Protein AF-A0A3B4UNS8-F1 (afdb_monomer_lite)

Structure (mmCIF, N/CA/C/O backbone):
data_AF-A0A3B4UNS8-F1
#
_entry.id   AF-A0A3B4UNS8-F1
#
loop_
_atom_site.group_PDB
_atom_site.id
_atom_site.type_symbol
_atom_site.label_atom_id
_atom_site.label_alt_id
_atom_site.label_comp_id
_atom_site.label_asym_id
_atom_site.label_entity_id
_atom_site.label_seq_id
_atom_site.pdbx_PDB_ins_code
_atom_site.Cartn_x
_atom_site.Cartn_y
_atom_site.Cartn_z
_atom_site.occupancy
_atom_site.B_iso_or_equiv
_atom_site.auth_seq_id
_atom_site.auth_comp_id
_atom_site.auth_asym_id
_atom_site.auth_atom_id
_atom_site.pdbx_PDB_model_num
ATOM 1 N N . MET A 1 1 ? -65.723 -18.311 67.881 1.00 49.78 1 MET A N 1
ATOM 2 C CA . MET A 1 1 ? -65.190 -17.835 66.588 1.00 49.78 1 MET A CA 1
ATOM 3 C C . MET A 1 1 ? -63.816 -17.260 66.876 1.00 49.78 1 MET A C 1
ATOM 5 O O . MET A 1 1 ? -63.749 -16.107 67.263 1.00 49.78 1 MET A O 1
ATOM 9 N N . ASP A 1 2 ? -62.766 -18.078 66.830 1.00 55.69 2 ASP A N 1
ATOM 10 C CA . ASP A 1 2 ? -61.396 -17.644 67.185 1.00 55.69 2 ASP A CA 1
ATOM 11 C C . ASP A 1 2 ? -60.328 -18.462 66.424 1.00 55.69 2 ASP A C 1
ATOM 13 O O . ASP A 1 2 ? -59.342 -17.928 65.930 1.00 55.69 2 ASP A O 1
ATOM 17 N N . ASP A 1 3 ? -60.639 -19.732 66.152 1.00 54.34 3 ASP A N 1
ATOM 18 C CA . ASP A 1 3 ? -59.772 -20.725 65.492 1.00 54.34 3 ASP A CA 1
ATOM 19 C C . ASP A 1 3 ? -59.241 -20.336 64.088 1.00 54.34 3 ASP A C 1
ATOM 21 O O . ASP A 1 3 ? -58.139 -20.697 63.686 1.00 54.34 3 ASP A O 1
ATOM 25 N N . GLY A 1 4 ? -59.986 -19.526 63.325 1.00 59.34 4 GLY A N 1
ATOM 26 C CA . GLY A 1 4 ? -59.560 -19.084 61.987 1.00 59.34 4 GLY A CA 1
ATOM 27 C C . GLY A 1 4 ? -58.473 -18.002 61.990 1.00 59.34 4 GLY A C 1
ATOM 28 O O . GLY A 1 4 ? -57.798 -17.809 60.980 1.00 59.34 4 GLY A O 1
ATOM 29 N N . ARG A 1 5 ? -58.292 -17.282 63.106 1.00 58.03 5 ARG A N 1
ATOM 30 C CA . ARG A 1 5 ? -57.334 -16.170 63.204 1.00 58.03 5 ARG A CA 1
ATOM 31 C C . ARG A 1 5 ? -55.930 -16.669 63.545 1.00 58.03 5 ARG A C 1
ATOM 33 O O . ARG A 1 5 ? -54.961 -16.161 62.987 1.00 58.03 5 ARG A O 1
ATOM 40 N N . GLU A 1 6 ? -55.832 -17.702 64.379 1.00 58.06 6 GLU A N 1
ATOM 41 C CA . GLU A 1 6 ? -54.557 -18.326 64.758 1.00 58.06 6 GLU A CA 1
ATOM 42 C C . GLU A 1 6 ? -53.919 -19.155 63.633 1.00 58.06 6 GLU A C 1
ATOM 44 O O . GLU A 1 6 ? -52.693 -19.265 63.548 1.00 58.06 6 GLU A O 1
ATOM 49 N N . ALA A 1 7 ? -54.728 -19.700 62.721 1.00 63.75 7 ALA A N 1
ATOM 50 C CA . ALA A 1 7 ? -54.227 -20.397 61.540 1.00 63.75 7 ALA A CA 1
ATOM 51 C C . ALA A 1 7 ? -53.515 -19.440 60.561 1.00 63.75 7 ALA A C 1
ATOM 53 O O . ALA A 1 7 ? -52.458 -19.776 60.025 1.00 63.75 7 ALA A O 1
ATOM 54 N N . SER A 1 8 ? -54.052 -18.227 60.371 1.00 66.06 8 SER A N 1
ATOM 55 C CA . SER A 1 8 ? -53.444 -17.198 59.513 1.00 66.06 8 SER A CA 1
ATOM 56 C C . SER A 1 8 ? -52.184 -16.572 60.112 1.00 66.06 8 SER A C 1
ATOM 58 O O . SER A 1 8 ? -51.258 -16.236 59.373 1.00 66.06 8 SER A O 1
ATOM 60 N N . THR A 1 9 ? -52.106 -16.415 61.435 1.00 69.88 9 THR A N 1
ATOM 61 C CA . THR A 1 9 ? -50.877 -15.921 62.079 1.00 69.88 9 THR A CA 1
ATOM 62 C C . THR A 1 9 ? -49.772 -16.975 62.038 1.00 69.88 9 THR A C 1
ATOM 64 O O . THR A 1 9 ? -48.628 -16.644 61.736 1.00 69.88 9 THR A O 1
ATOM 67 N N . ASN A 1 10 ? -50.108 -18.256 62.216 1.00 72.94 10 ASN A N 1
ATOM 68 C CA . ASN A 1 10 ? -49.151 -19.354 62.074 1.00 72.94 10 ASN A CA 1
ATOM 69 C C . ASN A 1 10 ? -48.628 -19.540 60.644 1.00 72.94 10 ASN A C 1
ATOM 71 O O . ASN A 1 10 ? -47.501 -19.997 60.475 1.00 72.94 10 ASN A O 1
ATOM 75 N N . SER A 1 11 ? -49.407 -19.217 59.606 1.00 74.12 11 SER A N 1
ATOM 76 C CA . SER A 1 11 ? -48.899 -19.273 58.228 1.00 74.12 11 SER A CA 1
ATOM 77 C C . SER A 1 11 ? -47.894 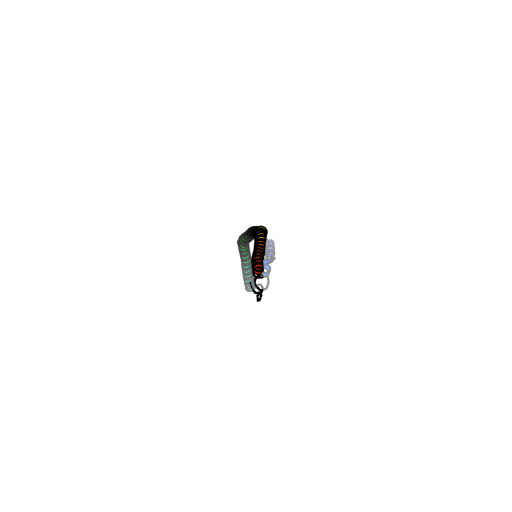-18.165 57.927 1.00 74.12 11 SER A C 1
ATOM 79 O O . SER A 1 11 ? -46.945 -18.406 57.192 1.00 74.12 11 SER A O 1
ATOM 81 N N . LEU A 1 12 ? -48.075 -16.977 58.518 1.00 72.56 12 LEU A N 1
ATOM 82 C CA . LEU A 1 12 ? -47.155 -15.851 58.347 1.00 72.56 12 LEU A CA 1
ATOM 83 C C . LEU A 1 12 ? -45.798 -16.143 59.005 1.00 72.56 12 LEU A C 1
ATOM 85 O O . LEU A 1 12 ? -44.759 -15.885 58.421 1.00 72.56 12 LEU A O 1
ATOM 89 N N . LEU A 1 13 ? -45.807 -16.748 60.196 1.00 72.25 13 LEU A N 1
ATOM 90 C CA . LEU A 1 13 ? -44.595 -17.085 60.955 1.00 72.25 13 LEU A CA 1
ATOM 91 C C . LEU A 1 13 ? -43.793 -18.266 60.377 1.00 72.25 13 LEU A C 1
ATOM 93 O O . LEU A 1 13 ? -42.712 -18.565 60.871 1.00 72.25 13 LEU A O 1
ATOM 97 N N . LYS A 1 14 ? -44.310 -18.949 59.350 1.00 75.31 14 LYS A N 1
ATOM 98 C CA . LYS A 1 14 ? -43.598 -20.017 58.626 1.00 75.31 14 LYS A CA 1
ATOM 99 C C . LYS A 1 14 ? -42.805 -19.507 57.425 1.00 75.31 14 LYS A C 1
ATOM 101 O O . LYS A 1 14 ? -42.141 -20.305 56.770 1.00 75.31 14 LYS A O 1
ATOM 106 N N . ASP A 1 15 ? -42.915 -18.223 57.112 1.00 78.25 15 ASP A N 1
ATOM 107 C CA . ASP A 1 15 ? -42.160 -17.610 56.030 1.00 78.25 15 ASP A CA 1
ATOM 108 C C . ASP A 1 15 ? -40.673 -17.516 56.419 1.00 78.25 15 ASP A C 1
ATOM 110 O O . ASP A 1 15 ? -40.339 -17.114 57.539 1.00 78.25 15 ASP A O 1
ATOM 114 N N . GLU A 1 16 ? -39.782 -17.894 55.497 1.00 76.50 16 GLU A N 1
ATOM 115 C CA . GLU A 1 16 ? -38.325 -17.872 55.689 1.00 76.50 16 GLU A CA 1
ATOM 116 C C . GLU A 1 16 ? -37.812 -16.479 56.079 1.00 76.50 16 GLU A C 1
ATOM 118 O O . GLU A 1 16 ? -36.810 -16.367 56.773 1.00 76.50 16 GLU A O 1
ATOM 123 N N . CYS A 1 17 ? -38.512 -15.398 55.716 1.00 77.31 17 CYS A N 1
ATOM 124 C CA . CYS A 1 17 ? -38.094 -14.052 56.118 1.00 77.31 17 CYS A CA 1
ATOM 125 C C . CYS A 1 17 ? -38.232 -13.766 57.627 1.00 77.31 17 CYS A C 1
ATOM 127 O O . CYS A 1 17 ? -37.624 -12.813 58.118 1.00 77.31 17 CYS A O 1
ATOM 129 N N . TYR A 1 18 ? -39.009 -14.569 58.367 1.00 78.50 18 TYR A N 1
ATOM 130 C CA . TYR A 1 18 ? -39.204 -14.409 59.811 1.00 78.50 18 TYR A CA 1
ATOM 131 C C . TYR A 1 18 ? -38.395 -15.399 60.654 1.00 78.50 18 TYR A C 1
ATOM 133 O O . TYR A 1 18 ? -38.378 -15.260 61.877 1.00 78.50 18 TYR A O 1
ATOM 141 N N . THR A 1 19 ? -37.699 -16.368 60.047 1.00 80.50 19 THR A N 1
ATOM 142 C CA . THR A 1 19 ? -36.975 -17.417 60.789 1.00 80.50 19 THR A CA 1
ATOM 143 C C . THR A 1 19 ? -35.894 -16.844 61.693 1.00 80.50 19 THR A C 1
ATOM 145 O O . THR A 1 19 ? -35.746 -17.293 62.828 1.00 80.50 19 THR A O 1
ATOM 148 N N . ASP A 1 20 ? -35.207 -15.799 61.232 1.00 79.19 20 ASP A N 1
ATOM 149 C CA . ASP A 1 20 ? -34.145 -15.134 61.990 1.00 79.19 20 ASP A CA 1
ATOM 150 C C . ASP A 1 20 ? -34.704 -14.387 63.212 1.00 79.19 20 ASP A C 1
ATOM 152 O O . ASP A 1 20 ? -34.059 -14.333 64.254 1.00 79.19 20 ASP A O 1
ATOM 156 N N . PHE A 1 21 ? -35.933 -13.866 63.119 1.00 81.62 21 PHE A N 1
ATOM 157 C CA . PHE A 1 21 ? -36.623 -13.162 64.209 1.00 81.62 21 PHE A CA 1
ATOM 158 C C . PHE A 1 21 ? -37.288 -14.109 65.218 1.00 81.62 21 PHE A C 1
ATOM 160 O O . PHE A 1 21 ? -37.622 -13.690 66.326 1.00 81.62 21 PHE A O 1
ATOM 167 N N . LEU A 1 22 ? -37.511 -15.368 64.831 1.00 82.19 22 LEU A N 1
ATOM 168 C CA . LEU A 1 22 ? -38.120 -16.409 65.664 1.00 82.19 22 LEU A CA 1
ATOM 169 C C . LEU A 1 22 ? -37.078 -17.257 66.411 1.00 82.19 22 LEU A C 1
ATOM 171 O O . LEU A 1 22 ? -37.453 -18.118 67.211 1.00 82.19 22 LEU A O 1
ATOM 175 N N . ALA A 1 23 ? -35.785 -17.011 66.180 1.00 81.00 23 ALA A N 1
ATOM 176 C CA . ALA A 1 23 ? -34.693 -17.636 66.915 1.00 81.00 23 ALA A CA 1
ATOM 177 C C . ALA A 1 23 ? -34.718 -17.220 68.400 1.00 81.00 23 ALA A C 1
ATOM 179 O O . ALA A 1 23 ? -34.877 -16.047 68.738 1.00 81.00 23 ALA A O 1
ATOM 180 N N . GLY A 1 24 ? -34.561 -18.187 69.311 1.00 77.81 24 GLY A N 1
ATOM 181 C CA . GLY A 1 24 ? -34.660 -17.951 70.761 1.00 77.81 24 GLY A CA 1
ATOM 182 C C . GLY A 1 24 ? -33.553 -17.062 71.346 1.00 77.81 24 GLY A C 1
ATOM 183 O O . GLY A 1 24 ? -33.683 -16.584 72.471 1.00 77.81 24 GLY A O 1
ATOM 184 N N . ASP A 1 25 ? -32.483 -16.836 70.589 1.00 81.88 25 ASP A N 1
ATOM 185 C CA . ASP A 1 25 ? -31.317 -16.010 70.903 1.00 81.88 25 ASP A CA 1
ATOM 186 C C . ASP A 1 25 ? -31.223 -14.749 70.026 1.00 81.88 25 ASP A C 1
ATOM 188 O O . ASP A 1 25 ? -30.168 -14.115 69.971 1.00 81.88 25 ASP A O 1
ATOM 192 N N . PHE A 1 26 ? -32.317 -14.372 69.354 1.00 84.19 26 PHE A N 1
ATOM 193 C CA . PHE A 1 26 ? -32.354 -13.224 68.455 1.00 84.19 26 PHE A CA 1
ATOM 194 C C . PHE A 1 26 ? -31.820 -11.947 69.121 1.00 84.19 26 PHE A C 1
ATOM 196 O O . PHE A 1 26 ? -32.420 -11.387 70.044 1.00 84.19 26 PHE A O 1
ATOM 203 N N . ASP A 1 27 ? -30.697 -11.454 68.600 1.00 85.06 27 ASP A N 1
ATOM 204 C CA . ASP A 1 27 ? -30.109 -10.182 68.993 1.00 85.06 27 ASP A CA 1
ATOM 205 C C . ASP A 1 27 ? -30.290 -9.144 67.884 1.00 85.06 27 ASP A C 1
ATOM 207 O O . ASP A 1 27 ? -29.633 -9.175 66.838 1.00 85.06 27 ASP A O 1
ATOM 211 N N . VAL A 1 28 ? -31.137 -8.153 68.168 1.00 86.50 28 VAL A N 1
ATOM 212 C CA . VAL A 1 28 ? -31.392 -7.001 67.295 1.00 86.50 28 VAL A CA 1
ATOM 213 C C . VAL A 1 28 ? -30.093 -6.296 66.904 1.00 86.50 28 VAL A C 1
ATOM 215 O O . VAL A 1 28 ? -29.969 -5.835 65.770 1.00 86.50 28 VAL A O 1
ATOM 218 N N . LYS A 1 29 ? -29.108 -6.192 67.806 1.00 88.56 29 LYS A N 1
ATOM 219 C CA . LYS A 1 29 ? -27.855 -5.476 67.513 1.00 88.56 29 LYS A CA 1
ATOM 220 C C . LYS A 1 29 ? -27.022 -6.221 66.478 1.00 88.56 29 LYS A C 1
ATOM 222 O O . LYS A 1 29 ? -26.543 -5.606 65.529 1.00 88.56 29 LYS A O 1
ATOM 227 N N . THR A 1 30 ? -26.898 -7.533 66.634 1.00 87.06 30 THR A N 1
ATOM 228 C CA . THR A 1 30 ? -26.168 -8.386 65.693 1.00 87.06 30 THR A CA 1
ATOM 229 C C . THR A 1 30 ? -26.881 -8.451 64.339 1.00 87.06 30 THR A C 1
ATOM 231 O O . THR A 1 30 ? -26.249 -8.227 63.306 1.00 87.06 30 THR A O 1
ATOM 234 N N . TYR A 1 31 ? -28.208 -8.626 64.330 1.00 88.38 31 TYR A N 1
ATOM 235 C CA . TYR A 1 31 ? -28.997 -8.650 63.095 1.00 88.38 31 TYR A CA 1
ATOM 236 C C . TYR A 1 31 ? -28.938 -7.314 62.337 1.00 88.38 31 TYR A C 1
ATOM 238 O O . TYR A 1 31 ? -28.702 -7.285 61.130 1.00 88.38 31 TYR A O 1
ATOM 246 N N . THR A 1 32 ? -29.089 -6.182 63.035 1.00 87.25 32 THR A N 1
ATOM 247 C CA . THR A 1 32 ? -28.995 -4.851 62.406 1.00 87.25 32 THR A CA 1
ATOM 248 C C . THR A 1 32 ? -27.592 -4.561 61.878 1.00 87.25 32 THR A C 1
ATOM 250 O O . THR A 1 32 ? -27.467 -4.046 60.768 1.00 87.25 32 THR A O 1
ATOM 253 N N . ALA A 1 33 ? -26.536 -4.940 62.604 1.00 88.81 33 ALA A N 1
ATOM 254 C CA . ALA A 1 33 ? -25.161 -4.822 62.121 1.00 88.81 33 ALA A CA 1
ATOM 255 C C . ALA A 1 33 ? -24.923 -5.653 60.846 1.00 88.81 33 ALA A C 1
ATOM 257 O O . ALA A 1 33 ? -24.302 -5.165 59.900 1.00 88.81 33 ALA A O 1
ATOM 258 N N . GLN A 1 34 ? -25.461 -6.873 60.785 1.00 88.62 34 GLN A N 1
ATOM 259 C CA . GLN A 1 34 ? -25.359 -7.744 59.613 1.00 88.62 34 GLN A CA 1
ATOM 260 C C . GLN A 1 34 ? -26.168 -7.218 58.420 1.00 88.62 34 GLN A C 1
ATOM 262 O O . GLN A 1 34 ? -25.659 -7.187 57.299 1.00 88.62 34 GLN A O 1
ATOM 267 N N . ALA A 1 35 ? -27.384 -6.719 58.654 1.00 88.31 35 ALA A N 1
ATOM 268 C CA . ALA A 1 35 ? -28.205 -6.081 57.628 1.00 88.31 35 ALA A CA 1
ATOM 269 C C . ALA A 1 35 ? -27.525 -4.829 57.044 1.00 88.31 35 ALA A C 1
ATOM 271 O O . ALA A 1 35 ? -27.517 -4.645 55.826 1.00 88.31 35 ALA A O 1
ATOM 272 N N . ILE A 1 36 ? -26.888 -4.006 57.889 1.00 91.50 36 ILE A N 1
ATOM 273 C CA . ILE A 1 36 ? -26.073 -2.865 57.443 1.00 91.50 36 ILE A CA 1
ATOM 274 C C . ILE A 1 36 ? -24.899 -3.356 56.586 1.00 91.50 36 ILE A C 1
ATOM 276 O O . ILE A 1 36 ? -24.661 -2.815 55.508 1.00 91.50 36 ILE A O 1
ATOM 280 N N . HIS A 1 37 ? -24.195 -4.409 57.009 1.00 93.81 37 HIS A N 1
ATOM 281 C CA . HIS A 1 37 ? -23.096 -4.990 56.235 1.00 93.81 37 HIS A CA 1
ATOM 282 C C . HIS A 1 37 ? -23.544 -5.491 54.854 1.00 93.81 37 HIS A C 1
ATOM 284 O O . HIS A 1 37 ? -22.882 -5.210 53.853 1.00 93.81 37 HIS A O 1
ATOM 290 N N . HIS A 1 38 ? -24.676 -6.193 54.774 1.00 92.31 38 HIS A N 1
ATOM 291 C CA . HIS A 1 38 ? -25.248 -6.648 53.506 1.00 92.31 38 HIS A CA 1
ATOM 292 C C . HIS A 1 38 ? -25.664 -5.479 52.606 1.00 92.31 38 HIS A C 1
ATOM 294 O O . HIS A 1 38 ? -25.401 -5.520 51.404 1.00 92.31 38 HIS A O 1
ATOM 300 N N . ALA A 1 39 ? -26.246 -4.417 53.171 1.00 92.81 39 ALA A N 1
ATOM 301 C CA . ALA A 1 39 ? -26.582 -3.209 52.420 1.00 92.81 39 ALA A CA 1
ATOM 302 C C . ALA A 1 39 ? -25.330 -2.554 51.810 1.00 92.81 39 ALA A C 1
ATOM 304 O O . ALA A 1 39 ? -25.340 -2.182 50.637 1.00 92.81 39 ALA A O 1
ATOM 305 N N . VAL A 1 40 ? -24.225 -2.497 52.563 1.00 94.56 40 VAL A N 1
ATOM 306 C CA . VAL A 1 40 ? -22.935 -2.001 52.058 1.00 94.56 40 VAL A CA 1
ATOM 307 C C . VAL A 1 40 ? -22.402 -2.889 50.929 1.00 94.56 40 VAL A C 1
ATOM 309 O O . VAL A 1 40 ? -21.941 -2.374 49.914 1.00 94.56 40 VAL A O 1
ATOM 312 N N . ILE A 1 41 ? -22.485 -4.217 51.053 1.00 94.00 41 ILE A N 1
ATOM 313 C CA . ILE A 1 41 ? -22.047 -5.149 49.998 1.00 94.00 41 ILE A CA 1
ATOM 314 C C . ILE A 1 41 ? -22.875 -4.963 48.719 1.00 94.00 41 ILE A C 1
ATOM 316 O O . ILE A 1 41 ? -22.309 -4.886 47.627 1.00 94.00 41 ILE A O 1
ATOM 320 N N . ALA A 1 42 ? -24.198 -4.841 48.846 1.00 95.38 42 ALA A N 1
ATOM 321 C CA . ALA A 1 42 ? -25.088 -4.584 47.718 1.00 95.38 42 ALA A CA 1
ATOM 322 C C . ALA A 1 42 ? -24.762 -3.249 47.027 1.00 95.38 42 ALA A C 1
ATOM 324 O O . ALA A 1 42 ? -24.730 -3.180 45.797 1.00 95.38 42 ALA A O 1
ATOM 325 N N . GLU A 1 43 ? -24.442 -2.205 47.798 1.00 95.62 43 GLU A N 1
ATOM 326 C CA . GLU A 1 43 ? -24.002 -0.915 47.260 1.00 95.62 43 GLU A CA 1
ATOM 327 C C . GLU A 1 43 ? -22.688 -1.039 46.470 1.00 95.62 43 GLU A C 1
ATOM 329 O O . GLU A 1 43 ? -22.561 -0.474 45.381 1.00 95.62 43 GLU A O 1
ATOM 334 N N . GLN A 1 44 ? -21.710 -1.800 46.973 1.00 97.06 44 GLN A N 1
ATOM 335 C CA . GLN A 1 44 ? -20.445 -2.020 46.260 1.00 97.06 44 GLN A CA 1
ATOM 336 C C . GLN A 1 44 ? -20.637 -2.827 44.968 1.00 97.06 44 GLN A C 1
ATOM 338 O O . GLN A 1 44 ? -20.045 -2.491 43.942 1.00 97.06 44 GLN A O 1
ATOM 343 N N . LEU A 1 45 ? -21.504 -3.843 44.980 1.00 97.06 45 LEU A N 1
ATOM 344 C CA . LEU A 1 45 ? -21.896 -4.587 43.778 1.00 97.06 45 LEU A CA 1
ATOM 345 C C . LEU A 1 45 ? -22.569 -3.681 42.742 1.00 97.06 45 LEU A C 1
ATOM 347 O O . LEU A 1 45 ? -22.236 -3.753 41.558 1.00 97.06 45 LEU A O 1
ATOM 351 N N . ALA A 1 46 ? -23.461 -2.790 43.180 1.00 96.88 46 ALA A N 1
ATOM 352 C CA . ALA A 1 46 ? -24.106 -1.819 42.302 1.00 96.88 46 ALA A CA 1
ATOM 353 C C . ALA A 1 46 ? -23.085 -0.858 41.668 1.00 96.88 46 ALA A C 1
ATOM 355 O O . ALA A 1 46 ? -23.127 -0.627 40.458 1.00 96.88 46 ALA A O 1
ATOM 356 N N . LYS A 1 47 ? -22.118 -0.355 42.450 1.00 97.12 47 LYS A N 1
ATOM 357 C CA . LYS A 1 47 ? -21.019 0.486 41.941 1.00 97.12 47 LYS A CA 1
ATOM 358 C C . LYS A 1 47 ? -20.142 -0.253 40.935 1.00 97.12 47 LYS A C 1
ATOM 360 O O . LYS A 1 47 ? -19.779 0.323 39.913 1.00 97.12 47 LYS A O 1
ATOM 365 N N . LEU A 1 48 ? -19.826 -1.523 41.185 1.00 97.88 48 LEU A N 1
ATOM 366 C CA . LEU A 1 48 ? -19.045 -2.332 40.251 1.00 97.88 48 LEU A CA 1
ATOM 367 C C . LEU A 1 48 ? -19.805 -2.557 38.938 1.00 97.88 48 LEU A C 1
ATOM 369 O O . LEU A 1 48 ? -19.243 -2.344 37.868 1.00 97.88 48 LEU A O 1
ATOM 373 N N . ALA A 1 49 ? -21.086 -2.923 39.005 1.00 97.31 49 ALA A N 1
ATOM 374 C CA . ALA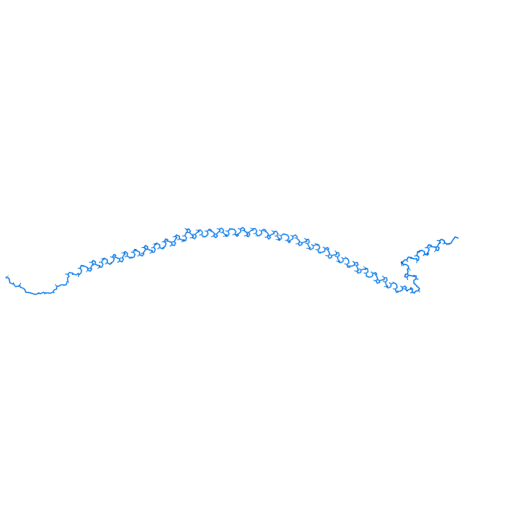 A 1 49 ? -21.929 -3.094 37.822 1.00 97.31 49 ALA A CA 1
ATOM 375 C C . ALA A 1 49 ? -22.054 -1.791 37.010 1.00 97.31 49 ALA A C 1
ATOM 377 O O . ALA A 1 49 ? -21.993 -1.806 35.776 1.00 97.31 49 ALA A O 1
ATOM 378 N N . GLN A 1 50 ? -22.162 -0.650 37.699 1.00 97.69 50 GLN A N 1
ATOM 379 C CA . GLN A 1 50 ? -22.126 0.671 37.076 1.00 97.69 50 GLN A CA 1
ATOM 380 C C . GLN A 1 50 ? -20.776 0.938 36.398 1.00 97.69 50 GLN A C 1
ATOM 382 O O . GLN A 1 50 ? -20.755 1.393 35.256 1.00 97.69 50 GLN A O 1
ATOM 387 N N . GLY A 1 51 ? -19.662 0.628 37.066 1.00 97.69 51 GLY A N 1
ATOM 388 C CA . GLY A 1 51 ? -18.315 0.768 36.514 1.00 97.69 51 GLY A CA 1
ATOM 389 C C . GLY A 1 51 ? -18.094 -0.097 35.271 1.00 97.69 51 GLY A C 1
ATOM 390 O O . GLY A 1 51 ? -17.590 0.399 34.268 1.00 97.69 51 GLY A O 1
ATOM 391 N N . ILE A 1 52 ? -18.553 -1.353 35.288 1.00 97.25 52 ILE A N 1
ATOM 392 C CA . ILE A 1 52 ? -18.516 -2.254 34.123 1.00 97.25 52 ILE A CA 1
ATOM 393 C C . ILE A 1 52 ? -19.318 -1.656 32.965 1.00 97.25 52 ILE A C 1
ATOM 395 O O . ILE A 1 52 ? -18.824 -1.589 31.845 1.00 97.25 52 ILE A O 1
ATOM 399 N N . SER A 1 53 ? -20.524 -1.154 33.237 1.00 97.44 53 SER A N 1
ATOM 400 C CA . SER A 1 53 ? -21.371 -0.538 32.206 1.00 97.44 53 SER A CA 1
ATOM 401 C C . SER A 1 53 ? -20.761 0.742 31.623 1.00 97.44 53 SER A C 1
ATOM 403 O O . SER A 1 53 ? -20.979 1.061 30.457 1.00 97.44 53 SER A O 1
ATOM 405 N N . GLN A 1 54 ? -20.018 1.509 32.425 1.00 97.44 54 GLN A N 1
ATOM 406 C CA . GLN A 1 54 ? -19.283 2.682 31.946 1.00 97.44 54 GLN A CA 1
ATOM 407 C C . GLN A 1 54 ? -18.085 2.280 31.089 1.00 97.44 54 GLN A C 1
ATOM 409 O O . GLN A 1 54 ? -17.892 2.859 30.023 1.00 97.44 54 GLN A O 1
ATOM 414 N N . LEU A 1 55 ? -17.321 1.274 31.522 1.00 97.12 55 LEU A N 1
ATOM 415 C CA . LEU A 1 55 ? -16.192 0.750 30.760 1.00 97.12 55 LEU A CA 1
ATOM 416 C C . LEU A 1 55 ? -16.643 0.195 29.407 1.00 97.12 55 LEU A C 1
ATOM 418 O O . LEU A 1 55 ? -15.994 0.460 28.405 1.00 97.12 55 LEU A O 1
ATOM 422 N N . ASP A 1 56 ? -17.766 -0.519 29.369 1.00 96.12 56 ASP A N 1
ATOM 423 C CA . ASP A 1 56 ? -18.338 -1.063 28.136 1.00 96.12 56 ASP A CA 1
ATOM 424 C C . ASP A 1 56 ? -18.714 0.045 27.139 1.00 96.12 56 ASP A C 1
ATOM 426 O O . ASP A 1 56 ? -18.330 0.003 25.970 1.00 96.12 56 ASP A O 1
ATOM 430 N N . LYS A 1 57 ? -19.373 1.110 27.618 1.00 95.94 57 LYS A N 1
ATOM 431 C CA . LYS A 1 57 ? -19.688 2.290 26.796 1.00 95.94 57 LYS A CA 1
ATOM 432 C C . LYS A 1 57 ? -18.438 2.982 26.267 1.00 95.94 57 LYS A C 1
ATOM 434 O O . LYS A 1 57 ? -18.400 3.362 25.099 1.00 95.94 57 LYS A O 1
ATOM 439 N N . GLU A 1 58 ? -17.437 3.160 27.121 1.00 95.19 58 GLU A N 1
ATOM 440 C CA . GLU A 1 58 ? -16.190 3.819 26.746 1.00 95.19 58 GLU A CA 1
ATOM 441 C C . GLU A 1 58 ? -15.403 2.977 25.736 1.00 95.19 58 GLU A C 1
ATOM 443 O O . GLU A 1 58 ? -14.934 3.496 24.726 1.00 95.19 58 GLU A O 1
ATOM 448 N N . LEU A 1 59 ? -15.329 1.663 25.950 1.00 93.81 59 LEU A N 1
ATOM 449 C CA . LEU A 1 59 ? -14.700 0.727 25.025 1.00 93.81 59 LEU A CA 1
ATOM 450 C C . LEU A 1 59 ? -15.409 0.755 23.671 1.00 93.81 59 LEU A C 1
ATOM 452 O O . LEU A 1 59 ? -14.745 0.880 22.644 1.00 93.81 59 LEU A O 1
ATOM 456 N N . HIS A 1 60 ? -16.742 0.717 23.654 1.00 93.44 60 HIS A N 1
ATOM 457 C CA . HIS A 1 60 ? -17.512 0.829 22.418 1.00 93.44 60 HIS A CA 1
ATOM 458 C C . HIS A 1 60 ? -17.246 2.158 21.699 1.00 93.44 60 HIS A C 1
ATOM 460 O O . HIS A 1 60 ? -16.971 2.161 20.501 1.00 93.44 60 HIS A O 1
ATOM 466 N N . SER A 1 61 ? -17.255 3.276 22.430 1.00 90.69 61 SER A N 1
ATOM 467 C CA . SER A 1 61 ? -16.955 4.606 21.890 1.00 90.69 61 SER A CA 1
ATOM 468 C C . SER A 1 61 ? -15.562 4.664 21.259 1.00 90.69 61 SER A C 1
ATOM 470 O O . SER A 1 61 ? -15.413 5.092 20.116 1.00 90.69 61 SER A O 1
ATOM 472 N N . GLN A 1 62 ? -14.539 4.162 21.956 1.00 90.88 62 GLN A N 1
ATOM 473 C CA . GLN A 1 62 ? -13.166 4.146 21.451 1.00 90.88 62 GLN A CA 1
ATOM 474 C C . GLN A 1 62 ? -12.990 3.226 20.244 1.00 90.88 62 GLN A C 1
ATOM 476 O O . GLN A 1 62 ? -12.274 3.585 19.307 1.00 90.88 62 GLN A O 1
ATOM 481 N N . VAL A 1 63 ? -13.632 2.055 20.251 1.00 90.00 63 VAL A N 1
ATOM 482 C CA . VAL A 1 63 ? -13.601 1.120 19.120 1.00 90.00 63 VAL A CA 1
ATOM 483 C C . VAL A 1 63 ? -14.252 1.757 17.899 1.00 90.00 63 VAL A C 1
ATOM 485 O O . VAL A 1 63 ? -13.635 1.777 16.840 1.00 90.00 63 VAL A O 1
ATOM 488 N N . VAL A 1 64 ? -15.447 2.334 18.040 1.00 87.75 64 VAL A N 1
ATOM 489 C CA . VAL A 1 64 ? -16.161 2.985 16.932 1.00 87.75 64 VAL A CA 1
ATOM 490 C C . VAL A 1 64 ? -15.385 4.194 16.411 1.00 87.75 64 VAL A C 1
ATOM 492 O O . VAL A 1 64 ? -15.194 4.314 15.204 1.00 87.75 64 VAL A O 1
ATOM 495 N N . ALA A 1 65 ? -14.876 5.046 17.305 1.00 84.69 65 ALA A N 1
ATOM 496 C CA . ALA A 1 65 ? -14.120 6.236 16.925 1.00 84.69 65 ALA A CA 1
ATOM 497 C C . ALA A 1 65 ? -12.847 5.890 16.142 1.00 84.69 65 ALA A C 1
ATOM 499 O O . ALA A 1 65 ? -12.533 6.544 15.154 1.00 84.69 65 ALA A O 1
ATOM 500 N N . ARG A 1 66 ? -12.120 4.845 16.556 1.00 87.50 66 ARG A N 1
ATOM 501 C CA . ARG A 1 66 ? -10.887 4.433 15.873 1.00 87.50 66 ARG A CA 1
ATOM 502 C C . ARG A 1 66 ? -11.134 3.574 14.640 1.00 87.50 66 ARG A C 1
ATOM 504 O O . ARG A 1 66 ? -10.236 3.486 13.808 1.00 87.50 66 ARG A O 1
ATOM 511 N N . HIS A 1 67 ? -12.287 2.916 14.521 1.00 88.56 67 HIS A N 1
ATOM 512 C CA . HIS A 1 67 ? -12.534 2.000 13.411 1.00 88.56 67 HIS A CA 1
ATOM 513 C C . HIS A 1 67 ? -12.597 2.735 12.074 1.00 88.56 67 HIS A C 1
ATOM 515 O O . HIS A 1 67 ? -11.945 2.296 11.132 1.00 88.56 67 HIS A O 1
ATOM 521 N N . GLU A 1 68 ? -13.296 3.871 12.023 1.00 83.75 68 GLU A N 1
ATOM 522 C CA . GLU A 1 68 ? -13.411 4.692 10.813 1.00 83.75 68 GLU A CA 1
ATOM 523 C C . GLU A 1 68 ? -12.042 5.211 10.354 1.00 83.75 68 GLU A C 1
ATOM 525 O O . GLU A 1 68 ? -11.683 5.094 9.182 1.00 83.75 68 GLU A O 1
ATOM 530 N N . ASP A 1 69 ? -11.223 5.690 11.296 1.00 88.12 69 ASP A N 1
ATOM 531 C CA . ASP A 1 69 ? -9.863 6.149 11.013 1.00 88.12 69 ASP A CA 1
ATOM 532 C C . ASP A 1 69 ? -8.970 5.011 10.498 1.00 88.12 69 ASP A C 1
ATOM 534 O O . ASP A 1 69 ? -8.211 5.205 9.548 1.00 88.12 69 ASP A O 1
ATOM 538 N N . LEU A 1 70 ? -9.055 3.814 11.092 1.00 88.44 70 LEU A N 1
ATOM 539 C CA . LEU A 1 70 ? -8.281 2.650 10.650 1.00 88.44 70 LEU A CA 1
ATOM 540 C C . LEU A 1 70 ? -8.714 2.176 9.254 1.00 88.44 70 LEU A C 1
ATOM 542 O O . LEU A 1 70 ? -7.865 1.799 8.448 1.00 88.44 70 LEU A O 1
ATOM 546 N N . LEU A 1 71 ? -10.015 2.215 8.954 1.00 89.31 71 LEU A N 1
ATOM 547 C CA . LEU A 1 71 ? -10.577 1.879 7.641 1.00 89.31 71 LEU A CA 1
ATOM 548 C C . LEU A 1 71 ? -10.156 2.897 6.575 1.00 89.31 71 LEU A C 1
ATOM 550 O O . LEU A 1 71 ? -9.715 2.522 5.488 1.00 89.31 71 LEU A O 1
ATOM 554 N N . SER A 1 72 ? -10.221 4.186 6.905 1.00 89.38 72 SER A N 1
ATOM 555 C CA . SER A 1 72 ? -9.731 5.279 6.061 1.00 89.38 72 SER A CA 1
ATOM 556 C C . SER A 1 72 ? -8.228 5.148 5.784 1.00 89.38 72 SER A C 1
ATOM 558 O O . SER A 1 72 ? -7.779 5.271 4.645 1.00 89.38 72 SER A O 1
ATOM 560 N N . GLN A 1 73 ? -7.434 4.796 6.798 1.00 92.25 73 GLN A N 1
ATOM 561 C CA . GLN A 1 73 ? -6.008 4.520 6.618 1.00 92.25 73 GLN A CA 1
ATOM 562 C C . GLN A 1 73 ? -5.763 3.292 5.735 1.00 92.25 73 GLN A C 1
ATOM 564 O O . GLN A 1 73 ? -4.927 3.356 4.837 1.00 92.25 73 GLN A O 1
ATOM 569 N N . ALA A 1 74 ? -6.492 2.193 5.944 1.00 91.06 74 ALA A N 1
ATOM 570 C CA . ALA A 1 74 ? -6.344 0.977 5.146 1.00 91.06 74 ALA A CA 1
ATOM 571 C C . ALA A 1 74 ? -6.685 1.215 3.665 1.00 91.06 74 ALA A C 1
ATOM 573 O O . ALA A 1 74 ? -5.905 0.850 2.786 1.00 91.06 74 ALA A O 1
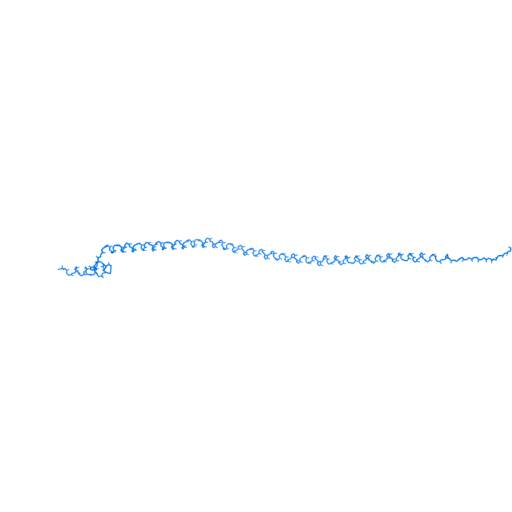ATOM 574 N N . THR A 1 75 ? -7.797 1.901 3.390 1.00 90.56 75 THR A N 1
ATOM 575 C CA . THR A 1 75 ? -8.185 2.295 2.023 1.00 90.56 75 THR A CA 1
ATOM 576 C C . THR A 1 75 ? -7.192 3.290 1.410 1.00 90.56 75 THR A C 1
ATOM 578 O O . THR A 1 75 ? -6.866 3.207 0.224 1.00 90.56 75 THR A O 1
ATOM 581 N N . GLY A 1 76 ? -6.635 4.197 2.217 1.00 93.38 76 GLY A N 1
ATOM 582 C CA . GLY A 1 76 ? -5.551 5.088 1.807 1.00 93.38 76 GLY A CA 1
ATOM 583 C C . GLY A 1 76 ? -4.275 4.341 1.402 1.00 93.38 76 GLY A C 1
ATOM 584 O O . GLY A 1 76 ? -3.655 4.690 0.396 1.00 93.38 76 GLY A O 1
ATOM 585 N N . ILE A 1 77 ? -3.901 3.292 2.143 1.00 94.25 77 ILE A N 1
ATOM 586 C CA . ILE A 1 77 ? -2.747 2.434 1.830 1.00 94.25 77 ILE A CA 1
ATOM 587 C C . ILE A 1 77 ? -2.974 1.675 0.516 1.00 94.25 77 ILE A C 1
ATOM 589 O O . ILE A 1 77 ? -2.079 1.663 -0.326 1.00 94.25 77 ILE A O 1
ATOM 593 N N . GLU A 1 78 ? -4.165 1.114 0.300 1.00 94.44 78 GLU A N 1
ATOM 594 C CA . GLU A 1 78 ? -4.519 0.419 -0.948 1.00 94.44 78 GLU A CA 1
ATOM 595 C C . GLU A 1 78 ? -4.420 1.352 -2.172 1.00 94.44 78 GLU A C 1
ATOM 597 O O . GLU A 1 78 ? -3.844 1.003 -3.205 1.00 94.44 78 GLU A O 1
ATOM 602 N N . SER A 1 79 ? -4.900 2.593 -2.043 1.00 94.56 79 SER A N 1
ATOM 603 C CA . SER A 1 79 ? -4.745 3.619 -3.084 1.00 94.56 79 SER A CA 1
ATOM 604 C C . SER A 1 79 ? -3.269 3.921 -3.385 1.00 94.56 79 SER A C 1
ATOM 606 O O . SER A 1 79 ? -2.861 4.003 -4.551 1.00 94.56 79 SER A O 1
ATOM 608 N N . LEU A 1 80 ? -2.438 4.040 -2.342 1.00 96.00 80 LEU A N 1
ATOM 609 C CA . LEU A 1 80 ? -1.003 4.289 -2.484 1.00 96.00 80 LEU A CA 1
ATOM 610 C C . LEU A 1 80 ? -0.279 3.119 -3.171 1.00 96.00 80 LEU A C 1
ATOM 612 O O . LEU A 1 80 ? 0.609 3.348 -3.995 1.00 96.00 80 LEU A O 1
ATOM 616 N N . GLU A 1 81 ? -0.677 1.881 -2.879 1.00 96.31 81 GLU A N 1
ATOM 617 C CA . GLU A 1 81 ? -0.172 0.680 -3.548 1.00 96.31 81 GLU A CA 1
ATOM 618 C C . GLU A 1 81 ? -0.452 0.723 -5.059 1.00 96.31 81 GLU A C 1
ATOM 620 O O . GLU A 1 81 ? 0.452 0.491 -5.867 1.00 96.31 81 GLU A O 1
ATOM 625 N N . GLY A 1 82 ? -1.655 1.146 -5.463 1.00 96.12 82 GLY A N 1
ATOM 626 C CA . GLY A 1 82 ? -1.992 1.364 -6.873 1.00 96.12 82 GLY A CA 1
ATOM 627 C C . GLY A 1 82 ? -1.092 2.404 -7.557 1.00 96.12 82 GLY A C 1
ATOM 628 O O . GLY A 1 82 ? -0.612 2.190 -8.678 1.00 96.12 82 GLY A O 1
ATOM 629 N N . VAL A 1 83 ? -0.800 3.520 -6.878 1.00 96.81 83 VAL A N 1
ATOM 630 C CA . VAL A 1 83 ? 0.125 4.550 -7.387 1.00 96.81 83 VAL A CA 1
ATOM 631 C C . VAL A 1 83 ? 1.549 4.004 -7.513 1.00 96.81 83 VAL A C 1
ATOM 633 O O . VAL A 1 83 ? 2.196 4.234 -8.540 1.00 96.81 83 VAL A O 1
ATOM 636 N N . LEU A 1 84 ? 2.035 3.259 -6.518 1.00 97.69 84 LEU A N 1
ATOM 637 C CA . LEU A 1 84 ? 3.357 2.626 -6.547 1.00 97.69 84 LEU A CA 1
ATOM 638 C C . LEU A 1 84 ? 3.481 1.628 -7.699 1.00 97.69 84 LEU A C 1
ATOM 640 O O . LEU A 1 84 ? 4.473 1.658 -8.429 1.00 97.69 84 LEU A O 1
ATOM 644 N N . GLN A 1 85 ? 2.455 0.814 -7.938 1.00 97.75 85 GLN A N 1
ATOM 645 C CA . GLN A 1 85 ? 2.435 -0.125 -9.057 1.00 97.75 85 GLN A CA 1
ATOM 646 C C . GLN A 1 85 ? 2.486 0.596 -10.415 1.00 97.75 85 GLN A C 1
ATOM 648 O O . GLN A 1 85 ? 3.203 0.189 -11.340 1.00 97.75 85 GLN A O 1
ATOM 653 N N . MET A 1 86 ? 1.772 1.719 -10.540 1.00 97.62 86 MET A N 1
ATOM 654 C CA . MET A 1 86 ? 1.836 2.565 -11.732 1.00 97.62 86 MET A CA 1
ATOM 655 C C . MET A 1 86 ? 3.228 3.187 -11.912 1.00 97.62 86 MET A C 1
ATOM 657 O O . MET A 1 86 ? 3.747 3.220 -13.031 1.00 97.62 86 MET A O 1
ATOM 661 N N . MET A 1 87 ? 3.850 3.667 -10.834 1.00 98.12 87 MET A N 1
ATOM 662 C CA . MET A 1 87 ? 5.218 4.189 -10.874 1.00 98.12 87 MET A CA 1
ATOM 663 C C . MET A 1 87 ? 6.214 3.112 -11.298 1.00 98.12 87 MET A C 1
ATOM 665 O O . MET A 1 87 ? 7.011 3.361 -12.200 1.00 98.12 87 MET A O 1
ATOM 669 N N . GLN A 1 88 ? 6.118 1.909 -10.732 1.00 98.12 88 GLN A N 1
ATOM 670 C CA . GLN A 1 88 ? 6.964 0.775 -11.092 1.00 98.12 88 GLN A CA 1
ATOM 671 C C . GLN A 1 88 ? 6.872 0.468 -12.590 1.00 98.12 88 GLN A C 1
ATOM 673 O O . GLN A 1 88 ? 7.891 0.368 -13.272 1.00 98.12 88 GLN A O 1
ATOM 678 N N . THR A 1 89 ? 5.652 0.422 -13.131 1.00 98.12 89 THR A N 1
ATOM 679 C CA . THR A 1 89 ? 5.417 0.196 -14.565 1.00 98.12 89 THR A CA 1
ATOM 680 C C . THR A 1 89 ? 6.083 1.274 -15.428 1.00 98.12 89 THR A C 1
ATOM 682 O O . THR A 1 89 ? 6.731 0.970 -16.432 1.00 98.12 89 THR A O 1
ATOM 685 N N . ARG A 1 90 ? 5.971 2.548 -15.030 1.00 97.81 90 ARG A N 1
ATOM 686 C CA . ARG A 1 90 ? 6.599 3.673 -15.742 1.00 97.81 90 ARG A CA 1
ATOM 687 C C . ARG A 1 90 ? 8.124 3.623 -15.666 1.00 97.81 90 ARG A C 1
ATOM 689 O O . ARG A 1 90 ? 8.781 3.871 -16.673 1.00 97.81 90 ARG A O 1
ATOM 696 N N . ILE A 1 91 ? 8.687 3.276 -14.510 1.00 98.31 91 ILE A N 1
ATOM 697 C CA . ILE A 1 91 ? 10.135 3.110 -14.328 1.00 98.31 91 ILE A CA 1
ATOM 698 C C . ILE A 1 91 ? 10.655 1.998 -15.240 1.00 98.31 91 ILE A C 1
ATOM 700 O O . ILE A 1 91 ? 11.633 2.212 -15.954 1.00 98.31 91 ILE A O 1
ATOM 704 N N . SER A 1 92 ? 9.974 0.851 -15.296 1.00 98.19 92 SER A N 1
ATOM 705 C CA . SER A 1 92 ? 10.346 -0.240 -16.204 1.00 98.19 92 SER A CA 1
ATOM 706 C C . SER A 1 92 ? 10.277 0.179 -17.676 1.00 98.19 92 SER A C 1
ATOM 708 O O . SER A 1 92 ? 11.171 -0.151 -18.456 1.00 98.19 92 SER A O 1
ATOM 710 N N . ALA A 1 93 ? 9.268 0.963 -18.068 1.00 98.06 93 ALA A N 1
ATOM 711 C CA . ALA A 1 93 ? 9.179 1.506 -19.423 1.00 98.06 93 ALA A CA 1
ATOM 712 C C . ALA A 1 93 ? 10.333 2.478 -19.743 1.00 98.06 93 ALA A C 1
ATOM 714 O O . ALA A 1 93 ? 10.905 2.419 -20.833 1.00 98.06 93 ALA A O 1
ATOM 715 N N . LEU A 1 94 ? 10.711 3.338 -18.791 1.00 98.44 94 LEU A N 1
ATOM 716 C CA . LEU A 1 94 ? 11.854 4.245 -18.933 1.00 98.44 94 LEU A CA 1
ATOM 717 C C . LEU A 1 94 ? 13.177 3.482 -19.035 1.00 98.44 94 LEU A C 1
ATOM 719 O O . LEU A 1 94 ? 13.988 3.799 -19.902 1.00 98.44 94 LEU A O 1
ATOM 723 N N . GLN A 1 95 ? 13.381 2.452 -18.213 1.00 98.38 95 GLN A N 1
ATOM 724 C CA . GLN A 1 95 ? 14.556 1.579 -18.302 1.00 98.38 95 GLN A CA 1
ATOM 725 C C . GLN A 1 95 ? 14.657 0.937 -19.690 1.00 98.38 95 GLN A C 1
ATOM 727 O O . GLN A 1 95 ? 15.692 1.049 -20.346 1.00 98.38 95 GLN A O 1
ATOM 732 N N . ALA A 1 96 ? 13.554 0.383 -20.201 1.00 98.25 96 ALA A N 1
ATOM 733 C CA . ALA A 1 96 ? 13.517 -0.185 -21.545 1.00 98.25 96 ALA A CA 1
ATOM 734 C C . ALA A 1 96 ? 13.810 0.858 -22.642 1.00 98.25 96 ALA A C 1
ATOM 736 O O . ALA A 1 96 ? 14.455 0.545 -23.646 1.00 98.25 96 ALA A O 1
ATOM 737 N N . ALA A 1 97 ? 13.356 2.104 -22.477 1.00 98.06 97 ALA A N 1
ATOM 738 C CA . ALA A 1 97 ? 13.666 3.190 -23.404 1.00 98.06 97 ALA A CA 1
ATOM 739 C C . ALA A 1 97 ? 15.160 3.559 -23.379 1.00 98.06 97 ALA A C 1
ATOM 741 O O . ALA A 1 97 ? 15.767 3.731 -24.438 1.00 98.06 97 ALA A O 1
ATOM 742 N N . VAL A 1 98 ? 15.773 3.619 -22.195 1.00 98.38 98 VAL A N 1
ATOM 743 C CA . VAL A 1 98 ? 17.215 3.863 -22.034 1.00 98.38 98 VAL A CA 1
ATOM 744 C C . VAL A 1 98 ? 18.039 2.740 -22.667 1.00 98.38 98 VAL A C 1
ATOM 746 O O . VAL A 1 98 ? 18.996 3.020 -23.393 1.00 98.38 98 VAL A O 1
ATOM 749 N N . ASP A 1 99 ? 17.646 1.479 -22.489 1.00 98.38 99 ASP A N 1
ATOM 750 C CA . ASP A 1 99 ? 18.327 0.345 -23.126 1.00 98.38 99 ASP A CA 1
ATOM 751 C C . ASP A 1 99 ? 18.207 0.386 -24.658 1.00 98.38 99 ASP A C 1
ATOM 753 O O . ASP A 1 99 ? 19.171 0.120 -25.387 1.00 98.38 99 ASP A O 1
ATOM 757 N N . ARG A 1 100 ? 17.050 0.808 -25.184 1.00 98.06 100 ARG A N 1
ATOM 758 C CA . ARG A 1 100 ? 16.888 1.068 -26.624 1.00 98.06 100 ARG A CA 1
ATOM 759 C C . ARG A 1 100 ? 17.810 2.185 -27.107 1.00 98.06 100 ARG A C 1
ATOM 761 O O . ARG A 1 100 ? 18.419 2.038 -28.162 1.00 98.06 100 ARG A O 1
ATOM 768 N N . ILE A 1 101 ? 17.957 3.270 -26.349 1.00 97.75 101 ILE A N 1
ATOM 769 C CA . ILE A 1 101 ? 18.892 4.356 -26.681 1.00 97.75 101 ILE A CA 1
ATOM 770 C C . ILE A 1 101 ? 20.331 3.835 -26.709 1.00 97.75 101 ILE A C 1
ATOM 772 O O . ILE A 1 101 ? 21.056 4.097 -27.668 1.00 97.75 101 ILE A O 1
ATOM 776 N N . ARG A 1 102 ? 20.741 3.041 -25.715 1.00 97.75 102 ARG A N 1
ATOM 777 C CA . ARG A 1 102 ? 22.080 2.435 -25.684 1.00 97.75 102 ARG A CA 1
ATOM 778 C C . ARG A 1 102 ? 22.342 1.606 -26.945 1.00 97.75 102 ARG A C 1
ATOM 780 O O . ARG A 1 102 ? 23.305 1.863 -27.662 1.00 97.75 102 ARG A O 1
ATOM 787 N N . THR A 1 103 ? 21.437 0.687 -27.267 1.00 97.94 103 THR A N 1
ATOM 788 C CA . THR A 1 103 ? 21.600 -0.220 -28.418 1.00 97.94 103 THR A CA 1
ATOM 789 C C . THR A 1 103 ? 21.518 0.486 -29.774 1.00 97.94 103 THR A C 1
ATOM 791 O O . THR A 1 103 ? 22.182 0.082 -30.729 1.00 97.94 103 THR A O 1
ATOM 794 N N . LYS A 1 104 ? 20.698 1.537 -29.895 1.00 97.38 104 LYS A N 1
ATOM 795 C CA . LYS A 1 104 ? 20.472 2.242 -31.168 1.00 97.38 104 LYS A CA 1
ATOM 796 C 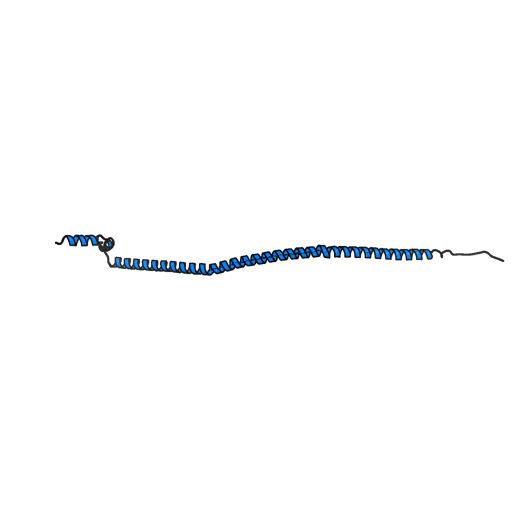C . LYS A 1 104 ? 21.382 3.441 -31.393 1.00 97.38 104 LYS A C 1
ATOM 798 O O . LYS A 1 104 ? 21.510 3.859 -32.539 1.00 97.38 104 LYS A O 1
ATOM 803 N N . ILE A 1 105 ? 22.001 3.985 -30.348 1.00 97.31 105 ILE A N 1
ATOM 804 C CA . ILE A 1 105 ? 22.817 5.202 -30.444 1.00 97.31 105 ILE A CA 1
ATOM 805 C C . ILE A 1 105 ? 24.244 4.946 -29.971 1.00 97.31 105 ILE A C 1
ATOM 807 O O . ILE A 1 105 ? 25.184 5.158 -30.737 1.00 97.31 105 ILE A O 1
ATOM 811 N N . VAL A 1 106 ? 24.417 4.450 -28.744 1.00 97.31 106 VAL A N 1
ATOM 812 C CA . VAL A 1 106 ? 25.750 4.288 -28.141 1.00 97.31 106 VAL A CA 1
ATOM 813 C C . VAL A 1 106 ? 26.563 3.222 -28.880 1.00 97.31 106 VAL A C 1
ATOM 815 O O . VAL A 1 106 ? 27.714 3.471 -29.240 1.00 97.31 106 VAL A O 1
ATOM 818 N N . ASP A 1 107 ? 25.967 2.068 -29.187 1.00 97.56 107 ASP A N 1
ATOM 819 C CA . ASP A 1 107 ? 26.695 0.995 -29.877 1.00 97.56 107 ASP A CA 1
ATOM 820 C C . ASP A 1 107 ? 27.123 1.386 -31.307 1.00 97.56 107 ASP A C 1
ATOM 822 O O . ASP A 1 107 ? 28.292 1.179 -31.656 1.00 97.56 107 ASP A O 1
ATOM 826 N N . PRO A 1 108 ? 26.255 1.974 -32.162 1.00 97.81 108 PRO A N 1
ATOM 827 C CA . PRO A 1 108 ? 26.679 2.475 -33.469 1.00 97.81 108 PRO A CA 1
ATOM 828 C C . PRO A 1 108 ? 27.725 3.583 -33.381 1.00 97.81 108 PRO A C 1
ATOM 830 O O . PRO A 1 108 ? 28.673 3.568 -34.166 1.00 97.81 108 PRO A O 1
ATOM 833 N N . TYR A 1 109 ? 27.599 4.502 -32.420 1.00 98.31 109 TYR A N 1
ATOM 834 C CA . TYR A 1 109 ? 28.593 5.549 -32.194 1.00 98.31 109 TYR A CA 1
ATOM 835 C C . TYR A 1 109 ? 29.978 4.946 -31.927 1.00 98.31 109 TYR A C 1
ATOM 837 O O . TYR A 1 109 ? 30.939 5.271 -32.624 1.00 98.31 109 TYR A O 1
ATOM 845 N N . ASN A 1 110 ? 30.068 3.982 -31.009 1.00 98.00 110 ASN A N 1
ATOM 846 C CA . ASN A 1 110 ? 31.325 3.298 -30.701 1.00 98.00 110 ASN A CA 1
ATOM 847 C C . ASN A 1 110 ? 31.908 2.572 -31.926 1.00 98.00 110 ASN A C 1
ATOM 849 O O . ASN A 1 110 ? 33.116 2.619 -32.163 1.00 98.00 110 ASN A O 1
ATOM 853 N N . LYS A 1 111 ? 31.057 1.946 -32.752 1.00 97.81 111 LYS A N 1
ATOM 854 C CA . LYS A 1 111 ? 31.486 1.314 -34.014 1.00 97.81 111 LYS A CA 1
ATOM 855 C C . LYS A 1 111 ? 32.048 2.331 -35.008 1.00 97.81 111 LYS A C 1
ATOM 857 O O . LYS A 1 111 ? 33.035 2.033 -35.679 1.00 97.81 111 LYS A O 1
ATOM 862 N N . ILE A 1 112 ? 31.434 3.507 -35.119 1.00 98.06 112 ILE A N 1
ATOM 863 C CA . ILE A 1 112 ? 31.900 4.583 -36.001 1.00 98.06 112 ILE A CA 1
ATOM 864 C C . ILE A 1 112 ? 33.249 5.109 -35.518 1.00 98.06 112 ILE A C 1
ATOM 866 O O . ILE A 1 112 ? 34.181 5.175 -36.315 1.00 98.06 112 ILE A O 1
ATOM 870 N N . VAL A 1 113 ? 33.387 5.403 -34.223 1.00 98.38 113 VAL A N 1
ATOM 871 C CA . VAL A 1 113 ? 34.656 5.858 -33.634 1.00 98.38 113 VAL A CA 1
ATOM 872 C C . VAL A 1 113 ? 35.773 4.852 -33.913 1.00 98.38 113 VAL A C 1
ATOM 874 O O . VAL A 1 113 ? 36.828 5.238 -34.413 1.00 98.38 113 VAL A O 1
ATOM 877 N N . ALA A 1 114 ? 35.523 3.556 -33.699 1.00 97.94 114 ALA A N 1
ATOM 878 C CA . ALA A 1 114 ? 36.498 2.509 -33.995 1.00 97.94 114 ALA A CA 1
ATOM 879 C C . ALA A 1 114 ? 36.923 2.504 -35.476 1.00 97.94 114 ALA A C 1
ATOM 881 O O . ALA A 1 114 ? 38.114 2.406 -35.778 1.00 97.94 114 ALA A O 1
ATOM 882 N N . ARG A 1 115 ? 35.969 2.659 -36.404 1.00 97.56 115 ARG A N 1
ATOM 883 C CA . ARG A 1 115 ? 36.257 2.747 -37.846 1.00 97.56 115 ARG A CA 1
ATOM 884 C C . ARG A 1 115 ? 37.030 4.016 -38.214 1.00 97.56 115 ARG A C 1
ATOM 886 O O . ARG A 1 115 ? 37.952 3.932 -39.018 1.00 97.56 115 ARG A O 1
ATOM 893 N N . ILE A 1 116 ? 36.718 5.164 -37.612 1.00 98.19 116 ILE A N 1
ATOM 894 C CA . ILE A 1 116 ? 37.471 6.415 -37.813 1.00 98.19 116 ILE A CA 1
ATOM 895 C C . ILE A 1 116 ? 38.915 6.239 -37.337 1.00 98.19 116 ILE A C 1
ATOM 897 O O . ILE A 1 116 ? 39.846 6.605 -38.049 1.00 98.19 116 ILE A O 1
ATOM 901 N N . THR A 1 117 ? 39.126 5.617 -36.174 1.00 97.56 117 THR A N 1
ATOM 902 C CA . THR A 1 117 ? 40.477 5.310 -35.687 1.00 97.56 117 THR A CA 1
ATOM 903 C C . THR A 1 117 ? 41.228 4.378 -36.641 1.00 97.56 117 THR A C 1
ATOM 905 O O . THR A 1 117 ? 42.417 4.578 -36.884 1.00 97.56 117 THR A O 1
ATOM 908 N N . GLN A 1 118 ? 40.558 3.370 -37.209 1.00 97.31 118 GLN A N 1
ATOM 909 C CA . GLN A 1 118 ? 41.162 2.491 -38.216 1.00 97.31 118 GLN A CA 1
ATOM 910 C C . GLN A 1 118 ? 41.562 3.259 -39.481 1.00 97.31 118 GLN A C 1
ATOM 912 O O . GLN A 1 118 ? 42.692 3.111 -39.938 1.00 97.31 118 GLN A O 1
ATOM 917 N N . LEU A 1 119 ? 40.680 4.112 -40.009 1.00 97.75 119 LEU A N 1
ATOM 918 C CA . LEU A 1 119 ? 40.976 4.955 -41.170 1.00 97.75 119 LEU A CA 1
ATOM 919 C C . LEU A 1 119 ? 42.151 5.902 -40.906 1.00 97.75 119 LEU A C 1
ATOM 921 O O . LEU A 1 119 ? 43.051 5.984 -41.734 1.00 97.75 119 LEU A O 1
ATOM 925 N N . ALA A 1 120 ? 42.201 6.545 -39.738 1.00 96.31 120 ALA A N 1
ATOM 926 C CA . ALA A 1 120 ? 43.306 7.427 -39.364 1.00 96.31 120 ALA A CA 1
ATOM 927 C C . ALA A 1 120 ? 44.654 6.685 -39.325 1.00 96.31 120 ALA A C 1
ATOM 929 O O . ALA A 1 120 ? 45.668 7.207 -39.783 1.00 96.31 120 ALA A O 1
ATOM 930 N N . ARG A 1 121 ? 44.670 5.438 -38.831 1.00 95.50 121 ARG A N 1
ATOM 931 C CA . ARG A 1 121 ? 45.874 4.589 -38.844 1.00 95.50 121 ARG A CA 1
ATOM 932 C C . ARG A 1 121 ? 46.305 4.219 -40.260 1.00 95.50 121 ARG A C 1
ATOM 934 O O . ARG A 1 121 ? 47.499 4.183 -40.528 1.00 95.50 121 ARG A O 1
ATOM 941 N N . LEU A 1 122 ? 45.358 3.934 -41.154 1.00 96.44 122 LEU A N 1
ATOM 942 C CA . LEU A 1 122 ? 45.669 3.658 -42.559 1.00 96.44 122 LEU A CA 1
ATOM 943 C C . LEU A 1 122 ? 46.231 4.899 -43.255 1.00 96.44 122 LEU A C 1
ATOM 945 O O . LEU A 1 122 ? 47.243 4.795 -43.931 1.00 96.44 122 LEU A O 1
ATOM 949 N N . GLN A 1 123 ? 45.639 6.071 -43.022 1.00 93.88 123 GLN A N 1
ATOM 950 C CA . GLN A 1 123 ? 46.146 7.336 -43.557 1.00 93.88 123 GLN A CA 1
ATOM 951 C C . GLN A 1 123 ? 47.546 7.675 -43.036 1.00 93.88 123 GLN A C 1
ATOM 953 O O . GLN A 1 123 ? 48.364 8.193 -43.787 1.00 93.88 123 GLN A O 1
ATOM 958 N N . ALA A 1 124 ? 47.837 7.381 -41.766 1.00 95.00 124 ALA A N 1
ATOM 959 C CA . ALA A 1 124 ? 49.181 7.551 -41.223 1.00 95.00 124 ALA A CA 1
ATOM 960 C C . ALA A 1 124 ? 50.192 6.641 -41.937 1.00 95.00 124 ALA A C 1
ATOM 962 O O . ALA A 1 124 ? 51.243 7.114 -42.353 1.00 95.00 124 ALA A O 1
ATOM 963 N N . LYS A 1 125 ? 49.838 5.367 -42.156 1.00 93.88 125 LYS A N 1
ATOM 964 C CA . LYS A 1 125 ? 50.683 4.431 -42.910 1.00 93.88 125 LYS A CA 1
ATOM 965 C C . LYS A 1 125 ? 50.891 4.852 -44.361 1.00 93.88 125 LYS A C 1
ATOM 967 O O . LYS A 1 125 ? 51.998 4.716 -44.858 1.00 93.88 125 LYS A O 1
ATOM 972 N N . GLU A 1 126 ? 49.850 5.352 -45.022 1.00 92.88 126 GLU A N 1
ATOM 973 C CA . GLU A 1 126 ? 49.954 5.864 -46.393 1.00 92.88 126 GLU A CA 1
ATOM 974 C C . GLU A 1 126 ? 50.983 6.997 -46.476 1.00 92.88 126 GLU A C 1
ATOM 976 O O . GLU A 1 126 ? 51.882 6.953 -47.308 1.00 92.88 126 GLU A O 1
ATOM 981 N N . LYS A 1 127 ? 50.920 7.958 -45.544 1.00 91.75 127 LYS A N 1
ATOM 982 C CA . LYS A 1 127 ? 51.894 9.056 -45.468 1.00 91.75 127 LYS A CA 1
ATOM 983 C C . LYS A 1 127 ? 53.319 8.570 -45.198 1.00 91.75 127 LYS A C 1
ATOM 985 O O . LYS A 1 127 ? 54.250 9.090 -45.797 1.00 91.75 127 LYS A O 1
ATOM 990 N N . GLU A 1 128 ? 53.494 7.579 -44.322 1.00 91.81 128 GLU A N 1
ATOM 991 C CA . GLU A 1 128 ? 54.810 6.973 -44.066 1.00 91.81 128 GLU A CA 1
ATOM 992 C C . GLU A 1 128 ? 55.371 6.261 -45.308 1.00 91.81 128 GLU A C 1
ATOM 994 O O . GLU A 1 128 ? 56.579 6.287 -45.536 1.00 91.81 128 GLU A O 1
ATOM 999 N N . ILE A 1 129 ? 54.522 5.607 -46.111 1.00 90.94 129 ILE A N 1
ATOM 1000 C CA . ILE A 1 129 ? 54.943 4.977 -47.372 1.00 90.94 129 ILE A CA 1
ATOM 1001 C C . ILE A 1 129 ? 55.365 6.051 -48.372 1.00 90.94 129 ILE A C 1
ATOM 1003 O O . ILE A 1 129 ? 56.451 5.944 -48.932 1.00 90.94 129 ILE A O 1
ATOM 1007 N N . GLU A 1 130 ? 54.565 7.106 -48.535 1.00 89.25 130 GLU A N 1
ATOM 1008 C CA . GLU A 1 130 ? 54.896 8.229 -49.415 1.00 89.25 130 GLU A CA 1
ATOM 1009 C C . GLU A 1 130 ? 56.233 8.880 -49.016 1.00 89.25 130 GLU A C 1
ATOM 1011 O O . GLU A 1 130 ? 57.103 9.089 -49.859 1.00 89.25 130 GLU A O 1
ATOM 1016 N N . GLU A 1 131 ? 56.458 9.125 -47.720 1.00 88.94 131 GLU A N 1
ATOM 1017 C CA . GLU A 1 131 ? 57.724 9.662 -47.201 1.00 88.94 131 GLU A CA 1
ATOM 1018 C C . GLU A 1 131 ? 58.915 8.731 -47.491 1.00 88.94 131 GLU A C 1
ATOM 1020 O O . GLU A 1 131 ? 59.998 9.186 -47.870 1.00 88.94 131 GLU A O 1
ATOM 1025 N N . ARG A 1 132 ? 58.722 7.412 -47.374 1.00 87.19 132 ARG A N 1
ATOM 1026 C CA . ARG A 1 132 ? 59.754 6.421 -47.711 1.00 87.19 132 ARG A CA 1
ATOM 1027 C C . ARG A 1 132 ? 60.046 6.351 -49.205 1.00 87.19 132 ARG A C 1
ATOM 1029 O O . ARG A 1 132 ? 61.213 6.189 -49.561 1.00 87.19 132 ARG A O 1
ATOM 1036 N N . ASP A 1 133 ? 59.032 6.469 -50.054 1.00 89.62 133 ASP A N 1
ATOM 1037 C CA . ASP A 1 133 ? 59.196 6.474 -51.509 1.00 89.62 133 ASP A CA 1
ATOM 1038 C C . ASP A 1 133 ? 59.980 7.713 -51.965 1.00 89.62 133 ASP A C 1
ATOM 1040 O O . ASP A 1 133 ? 60.906 7.590 -52.771 1.00 89.62 133 ASP A O 1
ATOM 1044 N N . TRP A 1 134 ? 59.707 8.885 -51.375 1.00 85.19 134 TRP A N 1
ATOM 1045 C CA . TRP A 1 134 ? 60.508 10.094 -51.597 1.00 85.19 134 TRP A CA 1
ATOM 1046 C C . TRP A 1 134 ? 61.977 9.904 -51.197 1.00 85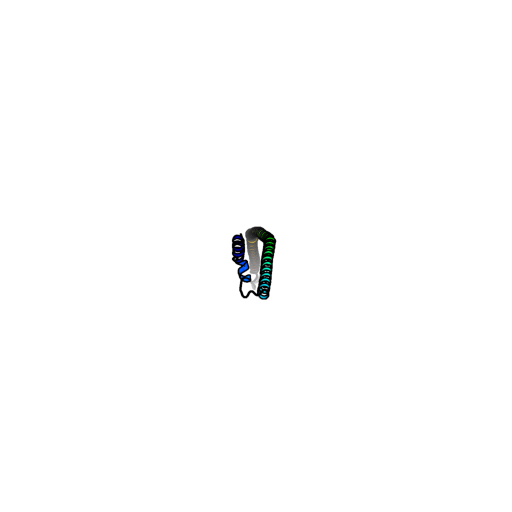.19 134 TRP A C 1
ATOM 1048 O O . TRP A 1 134 ? 62.872 10.218 -51.985 1.00 85.19 134 TRP A O 1
ATOM 1058 N N . LEU A 1 135 ? 62.245 9.338 -50.014 1.00 82.25 135 LEU A N 1
ATOM 1059 C CA . LE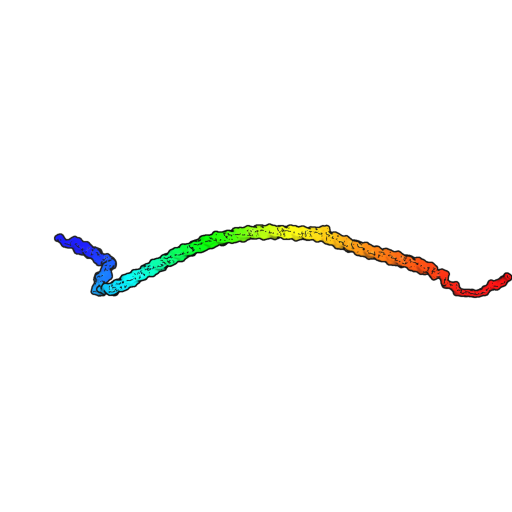U A 1 135 ? 63.614 9.062 -49.550 1.00 82.25 135 LEU A CA 1
ATOM 1060 C C . LEU A 1 135 ? 64.342 8.027 -50.422 1.00 82.25 135 LEU A C 1
ATOM 1062 O O . LEU A 1 135 ? 65.546 8.142 -50.656 1.00 82.25 135 LEU A O 1
ATOM 1066 N N . PHE A 1 136 ? 63.632 7.011 -50.915 1.00 81.62 136 PHE A N 1
ATOM 1067 C CA . PHE A 1 136 ? 64.193 6.011 -51.822 1.00 81.62 136 PHE A CA 1
ATOM 1068 C C . PHE A 1 136 ? 64.573 6.619 -53.179 1.00 81.62 136 PHE A C 1
ATOM 1070 O O . PHE A 1 136 ? 65.638 6.310 -53.728 1.00 81.62 136 PHE A O 1
ATOM 1077 N N . PHE A 1 137 ? 63.729 7.505 -53.709 1.00 74.50 137 PHE A N 1
ATOM 1078 C CA . PHE A 1 137 ? 63.989 8.194 -54.968 1.00 74.50 137 PHE A CA 1
ATOM 1079 C C . PHE A 1 137 ? 65.182 9.160 -54.854 1.00 74.50 137 PHE A C 1
ATOM 1081 O O . PHE A 1 137 ? 66.077 9.121 -55.697 1.00 74.50 137 PHE A O 1
ATOM 1088 N N . ASP A 1 138 ? 65.276 9.940 -53.774 1.00 72.06 138 ASP A N 1
ATOM 1089 C CA . ASP A 1 138 ? 66.410 10.847 -53.515 1.00 72.06 138 ASP A CA 1
ATOM 1090 C C . ASP A 1 138 ? 67.741 10.083 -53.305 1.00 72.06 138 ASP A C 1
ATOM 1092 O O . ASP A 1 138 ? 68.791 10.418 -53.863 1.00 72.06 138 ASP A O 1
ATOM 1096 N N . GLY A 1 139 ? 67.693 8.946 -52.600 1.00 61.91 139 GLY A N 1
ATOM 1097 C CA . GLY A 1 139 ? 68.832 8.031 -52.448 1.00 61.91 139 GLY A CA 1
ATOM 1098 C C . GLY A 1 139 ? 69.303 7.370 -53.755 1.00 61.91 139 GLY A C 1
ATOM 1099 O O . GLY A 1 139 ? 70.439 6.898 -53.836 1.00 61.91 139 GLY A O 1
ATOM 1100 N N . SER A 1 140 ? 68.454 7.349 -54.787 1.00 56.94 140 SER A N 1
ATOM 1101 C CA . SER A 1 140 ? 68.790 6.830 -56.119 1.00 56.94 140 SER A CA 1
ATOM 1102 C C . SER A 1 140 ? 69.485 7.880 -56.998 1.00 56.94 140 SER A C 1
ATOM 1104 O O . SER A 1 140 ? 70.304 7.515 -57.837 1.00 56.94 140 SER A O 1
ATOM 1106 N N . PHE A 1 141 ? 69.243 9.175 -56.767 1.00 53.31 141 PHE A N 1
ATOM 1107 C CA . PHE A 1 141 ? 69.919 10.274 -57.474 1.00 53.31 141 PHE A CA 1
ATOM 1108 C C . PHE A 1 141 ? 71.335 10.562 -56.953 1.00 53.31 141 PHE A C 1
ATOM 1110 O O . PHE A 1 141 ? 72.172 11.105 -57.670 1.00 53.31 141 PHE A O 1
ATOM 1117 N N . THR A 1 142 ? 71.644 10.167 -55.719 1.00 52.34 142 THR A N 1
ATOM 1118 C CA . THR A 1 142 ? 72.926 10.483 -55.064 1.00 52.34 142 THR A CA 1
ATOM 1119 C C . THR A 1 142 ? 74.039 9.454 -55.317 1.00 52.34 142 THR A C 1
ATOM 1121 O O . THR A 1 142 ? 75.166 9.639 -54.855 1.00 52.34 142 THR A O 1
ATOM 1124 N N . LYS A 1 143 ? 73.776 8.389 -56.092 1.00 48.34 143 LYS A N 1
ATOM 1125 C CA . LYS A 1 143 ? 74.713 7.270 -56.325 1.00 48.34 143 LYS A CA 1
ATOM 1126 C C . LYS A 1 143 ? 75.471 7.291 -57.664 1.00 48.34 143 LYS A C 1
ATOM 1128 O O . LYS A 1 143 ? 76.033 6.264 -58.034 1.00 48.34 143 LYS A O 1
ATOM 1133 N N . GLU A 1 144 ? 75.550 8.432 -58.356 1.00 47.44 144 GLU A N 1
ATOM 1134 C CA . GLU A 1 144 ? 76.324 8.568 -59.613 1.00 47.44 144 GLU A CA 1
ATOM 1135 C C . GLU A 1 144 ? 77.588 9.449 -59.545 1.00 47.44 144 GLU A C 1
ATOM 1137 O O . GLU A 1 144 ? 78.306 9.562 -60.534 1.00 47.44 144 GLU A O 1
ATOM 1142 N N . HIS A 1 145 ? 77.969 9.996 -58.386 1.00 49.47 145 HIS A N 1
ATOM 1143 C CA . HIS A 1 145 ? 79.187 10.819 -58.286 1.00 49.47 145 HIS A CA 1
ATOM 1144 C C . HIS A 1 145 ? 80.155 10.380 -57.185 1.00 49.47 145 HIS A C 1
ATOM 1146 O O . HIS A 1 145 ? 80.513 11.156 -56.309 1.00 49.47 145 HIS A O 1
ATOM 1152 N N . TYR A 1 146 ? 80.663 9.149 -57.282 1.00 46.16 146 TYR A N 1
ATOM 1153 C CA . TYR A 1 146 ? 81.926 8.774 -56.635 1.00 46.16 146 TYR A CA 1
ATOM 1154 C C . TYR A 1 146 ? 82.736 7.826 -57.527 1.00 46.16 146 TYR A C 1
ATOM 1156 O O . TYR A 1 146 ? 82.713 6.615 -57.338 1.00 46.16 146 TYR A O 1
ATOM 1164 N N . PHE A 1 147 ? 83.486 8.382 -58.483 1.00 40.66 147 PHE A N 1
ATOM 1165 C CA . PHE A 1 147 ? 84.731 7.771 -58.963 1.00 40.66 147 PHE A CA 1
ATOM 1166 C C . PHE A 1 147 ? 85.669 8.861 -59.511 1.00 40.66 147 PHE A C 1
ATOM 1168 O O . PHE A 1 147 ? 85.469 9.412 -60.589 1.00 40.66 147 PHE A O 1
ATOM 1175 N N . THR A 1 148 ? 86.696 9.197 -58.737 1.00 43.97 148 THR A N 1
ATOM 1176 C CA . THR A 1 148 ? 87.953 9.806 -59.213 1.00 43.97 148 THR A CA 1
ATOM 1177 C C . THR A 1 148 ? 89.050 8.724 -59.049 1.00 43.97 148 THR A C 1
ATOM 1179 O O . THR A 1 148 ? 88.761 7.745 -58.353 1.00 43.97 148 THR A O 1
ATOM 1182 N N . PRO A 1 149 ? 90.302 8.809 -59.570 1.00 50.72 149 PRO A N 1
ATOM 1183 C CA . PRO A 1 149 ? 90.943 9.857 -60.383 1.00 50.72 149 PRO A CA 1
ATOM 1184 C C . PRO A 1 149 ? 91.945 9.360 -61.493 1.00 50.72 149 PRO A C 1
ATOM 1186 O O . PRO A 1 149 ? 92.433 8.236 -61.458 1.00 50.72 149 PRO A O 1
ATOM 1189 N N . ASN A 1 150 ? 92.385 10.305 -62.349 1.00 42.28 150 ASN A N 1
ATOM 1190 C CA . ASN A 1 150 ? 93.757 10.491 -62.908 1.00 42.28 150 ASN A CA 1
ATOM 1191 C C . ASN A 1 150 ? 94.361 9.474 -63.928 1.00 42.28 150 ASN A C 1
ATOM 1193 O O . ASN A 1 150 ? 93.809 8.405 -64.141 1.00 42.28 150 ASN A O 1
ATOM 1197 N N . PRO A 1 151 ? 95.608 9.673 -64.420 1.00 57.59 151 PRO A N 1
ATOM 1198 C CA . PRO A 1 151 ? 96.197 10.680 -65.327 1.00 57.59 151 PRO A CA 1
ATOM 1199 C C . PRO A 1 151 ? 96.715 10.033 -66.650 1.00 57.59 151 PRO A C 1
ATOM 1201 O O . PRO A 1 151 ? 96.730 8.817 -66.784 1.00 57.59 151 PRO A O 1
ATOM 1204 N N . GLN A 1 152 ? 97.289 10.842 -67.558 1.00 49.75 152 GLN A N 1
ATOM 1205 C CA . GLN A 1 152 ? 98.155 10.466 -68.710 1.00 49.75 152 GLN A CA 1
ATOM 1206 C C . GLN A 1 152 ? 97.475 10.062 -70.040 1.00 49.75 152 GLN A C 1
ATOM 1208 O O . GLN A 1 152 ? 97.043 8.926 -70.211 1.00 49.75 152 GLN A O 1
ATOM 1213 N N . ARG A 1 153 ? 97.542 10.964 -71.037 1.00 43.19 153 ARG A N 1
ATOM 1214 C CA . ARG A 1 153 ? 98.139 10.780 -72.393 1.00 43.19 153 ARG A CA 1
ATOM 1215 C C . ARG A 1 153 ? 97.761 11.991 -73.272 1.00 43.19 153 ARG A C 1
ATOM 1217 O O . ARG A 1 153 ? 96.604 12.136 -73.628 1.00 43.19 153 ARG A O 1
ATOM 1224 N N . ASN A 1 154 ? 98.593 13.028 -73.367 1.00 41.53 154 ASN A N 1
ATOM 1225 C CA . ASN A 1 154 ? 99.755 13.221 -74.255 1.00 41.53 154 ASN A CA 1
ATOM 1226 C C . ASN A 1 154 ? 99.397 13.504 -75.735 1.00 41.53 154 ASN A C 1
ATOM 1228 O O . ASN A 1 154 ? 98.815 12.648 -76.391 1.00 41.53 154 ASN A O 1
ATOM 1232 N N . THR A 1 155 ? 99.868 14.673 -76.209 1.00 43.78 155 THR A N 1
ATOM 1233 C CA . THR A 1 155 ? 100.344 15.029 -77.573 1.00 43.78 155 THR A CA 1
ATOM 1234 C C . THR A 1 155 ? 99.405 14.856 -78.772 1.00 43.78 155 THR A C 1
ATOM 1236 O O . THR A 1 155 ? 99.088 13.724 -79.122 1.00 43.78 155 THR A O 1
ATOM 1239 N N . VAL A 1 156 ? 99.095 15.948 -79.489 1.00 39.09 156 VAL A N 1
ATOM 1240 C CA . VAL A 1 156 ? 99.914 16.538 -80.582 1.00 39.09 156 VAL A CA 1
ATOM 1241 C C . VAL A 1 156 ? 99.712 18.052 -80.585 1.00 39.09 156 VAL A C 1
ATOM 1243 O O . VAL A 1 156 ? 98.561 18.474 -80.339 1.00 39.09 156 VAL A O 1
#

Radius of gyration: 62.94 Å; chains: 1; bounding box: 166×37×152 Å

pLDDT: mean 84.74, std 16.72, range [39.09, 98.44]

InterPro domains:
  IPR019465 Conserved oligomeric Golgi complex subunit 5 [PTHR13228] (7-124)
  IPR049176 Conserved oligomeric Golgi complex subunit 5, N-terminal [PF10392] (20-124)

Secondary structure (DSSP, 8-state):
--HHHHHHHHHHTTSGGGTTTSSTT--HHHHHHHHHHHHHHHHHHHHHHHHHHHHHHHHHHHHHHHHHHHHHHHHHHHHHHHHHHHHHHHHHHHHHHHHHHIIIIIHHHHHHHHHHHHHHHHHHHHHHHHHHHHHHHHHHHTTS------------

Foldseek 3Di:
DPVVVVVVVVVVCPDPVCPLVPDPPRDPVVVVVVVVVVVVVVVVVVVVVVVVVVVVVVVVVVCVVVVVVVVVVVVVVVVVVVVVVVVVVVVVVVVVVVVVCCVVPVVVVVVVVVVVVVVVVVVVVVVVVVVVVVVVVVVVVVPPPDDDDDDDDDDD

Organism: Seriola dumerili (NCBI:txid41447)

Sequence (156 aa):
MDDGREASTNSLLKDECYTDFLAGDFDVKTYTAQAIHHAVIAEQLAKLAQGISQLDKELHSQVVARHEDLLSQATGIESLEGVLQMMQTRISALQAAVDRIRTKIVDPYNKIVARITQLARLQAKEKEIEERDWLFFDGSFTKEHYFTPNPQRNTV